Protein AF-A0A1I7TW78-F1 (afdb_monomer)

InterPro domains:
  IPR052501 Alpha-1-2 Fucosyltransferase [PTHR22898] (5-120)

pLDDT: mean 84.31, std 14.11, range [40.03, 97.31]

Radius of gyration: 15.46 Å; Cα contacts (8 Å, |Δi|>4): 155; chains: 1; bounding box: 48×28×36 Å

Foldseek 3Di:
DDPDQDEAEDEDDDPVVLVVVQPDDPDVVDDHHYHYDPDDLVVLLVCQLVPPLEAEAEDQPDPSSQSSCVNGNNVAYEYAHCVQDPDVCVVVVVDDSPVRHDPPYWYWHADPVRDIDTDDD

Secondary structure (DSSP, 8-state):
------EEEE--S-HHHHHHHHTT--BTTBPPEEEE--S-HHHHHHHHHHH-S-EEE-STT-HHHHHHHHH-TT--EEEE-GGGS--HHHHTT---HHHHS-TTSEEEEE-TTS-EEE---

Mean predicted aligned error: 6.68 Å

Structure (mmCIF, N/CA/C/O backbone):
data_AF-A0A1I7TW78-F1
#
_entry.id   AF-A0A1I7TW78-F1
#
loop_
_atom_site.group_PDB
_atom_site.id
_atom_site.type_symbol
_atom_site.label_atom_id
_atom_site.label_alt_id
_atom_site.label_comp_id
_atom_site.label_asym_id
_atom_site.label_entity_id
_atom_site.label_seq_id
_atom_site.pdbx_PDB_ins_code
_atom_site.Cartn_x
_atom_site.Cartn_y
_atom_site.Cartn_z
_atom_site.occupancy
_atom_site.B_iso_or_equiv
_atom_site.auth_seq_id
_atom_site.auth_comp_id
_atom_site.auth_asym_id
_atom_site.auth_atom_id
_atom_site.pdbx_PDB_model_num
ATOM 1 N N . MET A 1 1 ? -29.384 -2.019 -1.751 1.00 40.03 1 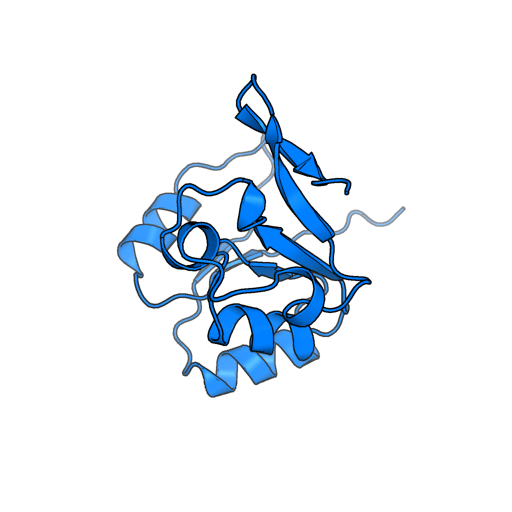MET A N 1
ATOM 2 C CA . MET A 1 1 ? -27.923 -1.790 -1.762 1.00 40.03 1 MET A CA 1
ATOM 3 C C . MET A 1 1 ? -27.566 -1.188 -0.414 1.00 40.03 1 MET A C 1
ATOM 5 O O . MET A 1 1 ? -28.116 -0.149 -0.080 1.00 40.03 1 MET A O 1
ATOM 9 N N . GLN A 1 2 ? -26.797 -1.886 0.420 1.00 44.16 2 GLN A N 1
ATOM 10 C CA . GLN A 1 2 ? -26.497 -1.421 1.778 1.00 44.16 2 GLN A CA 1
ATOM 11 C C . GLN A 1 2 ? -25.433 -0.317 1.710 1.00 44.16 2 GLN A C 1
ATOM 13 O O . GLN A 1 2 ? -24.435 -0.469 1.006 1.00 44.16 2 GLN A O 1
ATOM 18 N N . ASN A 1 3 ? -25.671 0.800 2.397 1.00 55.25 3 ASN A N 1
ATOM 19 C CA . ASN A 1 3 ? -24.763 1.944 2.444 1.00 55.25 3 ASN A CA 1
ATOM 20 C C . ASN A 1 3 ? -23.499 1.521 3.216 1.00 55.25 3 ASN A C 1
ATOM 22 O O . ASN A 1 3 ? -23.544 1.366 4.435 1.00 55.25 3 ASN A O 1
ATOM 26 N N . ARG A 1 4 ? -22.407 1.212 2.508 1.00 67.94 4 ARG A N 1
ATOM 27 C CA . ARG A 1 4 ? -21.185 0.664 3.111 1.00 67.94 4 ARG A CA 1
ATOM 28 C C . ARG A 1 4 ? -20.304 1.823 3.576 1.00 67.94 4 ARG A C 1
ATOM 30 O O . ARG A 1 4 ? -19.791 2.574 2.753 1.00 67.94 4 ARG A O 1
ATOM 37 N N . GLN A 1 5 ? -20.165 1.979 4.887 1.00 78.44 5 GLN A N 1
ATOM 38 C CA . GLN A 1 5 ? -19.255 2.949 5.490 1.00 78.44 5 GLN A CA 1
ATOM 39 C C . GLN A 1 5 ? -17.807 2.518 5.209 1.00 78.44 5 GLN A C 1
ATOM 41 O O . GLN A 1 5 ? -17.462 1.352 5.401 1.00 78.44 5 GLN A O 1
ATOM 46 N N . ILE A 1 6 ? -16.982 3.435 4.698 1.00 82.69 6 ILE A N 1
ATOM 47 C CA . ILE A 1 6 ? -15.570 3.182 4.384 1.00 82.69 6 ILE A CA 1
ATOM 48 C C . ILE A 1 6 ? -14.730 3.668 5.562 1.00 82.69 6 ILE A C 1
ATOM 50 O O . ILE A 1 6 ? -14.833 4.829 5.956 1.00 82.69 6 ILE A O 1
ATOM 54 N N . HIS A 1 7 ? -13.907 2.776 6.112 1.00 88.75 7 HIS A N 1
ATOM 55 C CA . HIS A 1 7 ? -12.906 3.106 7.122 1.00 88.75 7 HIS A CA 1
ATOM 56 C C . HIS A 1 7 ? -11.525 3.024 6.482 1.00 88.75 7 HIS A C 1
ATOM 58 O O . HIS A 1 7 ? -11.169 2.005 5.892 1.00 88.75 7 HIS A O 1
ATOM 64 N N . ASN A 1 8 ? -10.758 4.098 6.607 1.00 91.31 8 ASN A N 1
ATOM 65 C CA . ASN A 1 8 ? -9.396 4.190 6.115 1.00 91.31 8 ASN A CA 1
ATOM 66 C C . ASN A 1 8 ? -8.440 4.046 7.296 1.00 91.31 8 ASN A C 1
ATOM 68 O O . ASN A 1 8 ? -8.541 4.796 8.267 1.00 91.31 8 ASN A O 1
ATOM 72 N N . VAL A 1 9 ? -7.495 3.119 7.197 1.00 94.50 9 VAL A N 1
ATOM 73 C CA . VAL A 1 9 ? -6.406 2.989 8.165 1.00 94.50 9 VAL A CA 1
ATOM 74 C C . VAL A 1 9 ? -5.108 3.383 7.478 1.00 94.50 9 VAL A C 1
ATOM 76 O O . VAL A 1 9 ? -4.808 2.888 6.393 1.00 94.50 9 VAL A O 1
ATOM 79 N N . LEU A 1 10 ? -4.379 4.316 8.082 1.00 94.75 10 LEU A N 1
ATOM 80 C CA . LEU A 1 10 ? -3.086 4.786 7.618 1.00 94.75 10 LEU A CA 1
ATOM 81 C C . LEU A 1 10 ? -1.995 4.043 8.385 1.00 94.75 10 LEU A C 1
ATOM 83 O O . LEU A 1 10 ? -2.032 3.972 9.616 1.00 94.75 10 LEU A O 1
ATOM 87 N N . PHE A 1 11 ? -1.032 3.520 7.635 1.00 95.69 11 PHE A N 1
ATOM 88 C CA . PHE A 1 11 ? 0.133 2.810 8.144 1.00 95.69 11 PHE A CA 1
ATOM 89 C C . PHE A 1 11 ? 1.389 3.528 7.662 1.00 95.69 11 PHE A C 1
ATOM 91 O O . PHE A 1 11 ? 1.508 3.839 6.474 1.00 95.69 11 PHE A O 1
ATOM 98 N N . GLY A 1 12 ? 2.316 3.791 8.575 1.00 93.19 12 GLY A N 1
ATOM 99 C CA . GLY A 1 12 ? 3.527 4.545 8.289 1.00 93.19 12 GLY A CA 1
ATOM 100 C C . GLY A 1 12 ? 4.271 4.913 9.565 1.00 93.19 12 GLY A C 1
ATOM 101 O O . GLY A 1 12 ? 3.771 4.723 10.670 1.00 93.19 12 GLY A O 1
ATOM 102 N N . ASP A 1 13 ? 5.472 5.438 9.392 1.00 92.50 13 ASP A N 1
ATOM 103 C CA . ASP A 1 13 ? 6.389 5.848 10.454 1.00 92.50 13 ASP A CA 1
ATOM 104 C C . ASP A 1 13 ? 6.338 7.358 10.748 1.00 92.50 13 ASP A C 1
ATOM 106 O O . ASP A 1 13 ? 6.654 7.779 11.861 1.00 92.50 13 ASP A O 1
ATOM 110 N N . ASP A 1 14 ? 5.886 8.176 9.792 1.00 92.75 14 ASP A N 1
ATOM 111 C CA . ASP A 1 14 ? 5.694 9.619 9.969 1.00 92.75 14 ASP A CA 1
ATOM 112 C C . ASP A 1 14 ? 4.251 9.959 10.389 1.00 92.75 14 ASP A C 1
ATOM 114 O O . ASP A 1 14 ? 3.336 10.139 9.575 1.00 92.75 14 ASP A O 1
ATOM 118 N N . TYR A 1 15 ? 4.042 10.056 11.703 1.00 91.75 15 TYR A N 1
ATOM 119 C CA . TYR A 1 15 ? 2.740 10.381 12.282 1.00 91.75 15 TYR A CA 1
ATOM 120 C C . TYR A 1 15 ? 2.240 11.781 11.936 1.00 91.75 15 TYR A C 1
ATOM 122 O O . TYR A 1 15 ? 1.028 11.968 11.814 1.00 91.75 15 TYR A O 1
ATOM 130 N N . ASP A 1 16 ? 3.129 12.760 11.783 1.00 91.56 16 ASP A N 1
ATOM 131 C CA . ASP A 1 16 ? 2.725 14.139 11.514 1.00 91.56 16 ASP A CA 1
ATOM 132 C C . ASP A 1 16 ? 2.299 14.299 10.055 1.00 91.56 16 ASP A C 1
ATOM 134 O O . ASP A 1 16 ? 1.270 14.926 9.776 1.00 91.56 16 ASP A O 1
ATOM 138 N N . PHE A 1 17 ? 2.993 13.626 9.135 1.00 89.62 17 PHE A N 1
ATOM 139 C CA . PHE A 1 17 ? 2.553 13.484 7.751 1.00 89.62 17 PHE A CA 1
ATOM 140 C C . PHE A 1 17 ? 1.174 12.815 7.659 1.00 89.62 17 PHE A C 1
ATOM 142 O O . PHE A 1 17 ? 0.259 13.360 7.033 1.00 89.62 17 PHE A O 1
ATOM 149 N N . MET A 1 18 ? 0.989 11.666 8.323 1.00 90.94 18 MET A N 1
ATOM 150 C CA . MET A 1 18 ? -0.291 10.945 8.311 1.00 90.94 18 MET A CA 1
ATOM 151 C C . MET A 1 18 ? -1.426 11.784 8.907 1.00 90.94 18 MET A C 1
ATOM 153 O O . MET A 1 18 ? -2.507 11.857 8.324 1.00 90.94 18 MET A O 1
ATOM 157 N N . ARG A 1 19 ? -1.181 12.484 10.021 1.00 89.19 19 ARG A N 1
ATOM 158 C CA . ARG A 1 19 ? -2.140 13.422 10.624 1.00 89.19 19 ARG A CA 1
ATOM 159 C C . ARG A 1 19 ? -2.550 14.498 9.631 1.00 89.19 19 ARG A C 1
ATOM 161 O O . ARG A 1 19 ? -3.744 14.651 9.372 1.00 89.19 19 ARG A O 1
ATOM 168 N N . ASN A 1 20 ? -1.589 15.191 9.026 1.00 86.88 20 ASN A N 1
ATOM 169 C CA . ASN A 1 20 ? -1.864 16.252 8.056 1.00 86.88 20 ASN A CA 1
ATOM 170 C C . ASN A 1 20 ? -2.705 15.756 6.861 1.00 86.88 20 ASN A C 1
ATOM 172 O O . ASN A 1 20 ? -3.570 16.474 6.358 1.00 86.88 20 ASN A O 1
ATOM 176 N N . MET A 1 21 ? -2.520 14.495 6.454 1.00 81.31 21 MET A N 1
ATOM 177 C CA . MET A 1 21 ? -3.311 13.866 5.394 1.00 81.31 21 MET A CA 1
ATOM 178 C C . MET A 1 21 ? -4.784 13.636 5.786 1.00 81.31 21 MET A C 1
ATOM 180 O O . MET A 1 21 ? -5.662 13.686 4.923 1.00 81.31 21 MET A O 1
ATOM 184 N N . THR A 1 22 ? -5.066 13.408 7.074 1.00 78.00 22 THR A N 1
ATOM 185 C CA . THR A 1 22 ? -6.425 13.169 7.600 1.00 78.00 22 THR A CA 1
ATOM 186 C C . THR A 1 22 ? -7.217 14.444 7.899 1.00 78.00 22 THR A C 1
ATOM 188 O O . THR A 1 22 ? -8.442 14.427 7.817 1.00 78.00 22 THR A O 1
ATOM 191 N N . PHE A 1 23 ? -6.550 15.567 8.193 1.00 62.06 23 PHE A N 1
ATOM 192 C CA 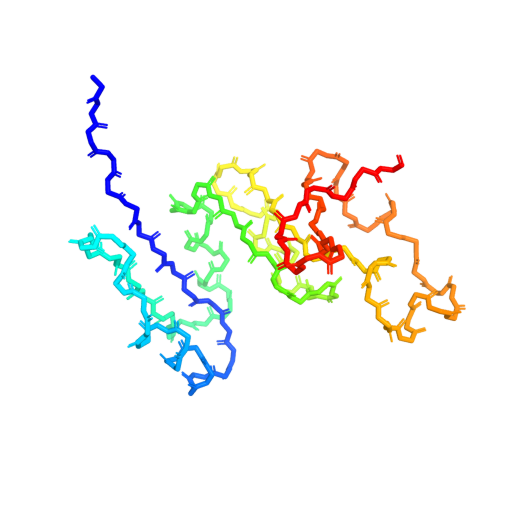. PHE A 1 23 ? -7.209 16.791 8.677 1.00 62.06 23 PHE A CA 1
ATOM 193 C C . PHE A 1 23 ? -7.985 17.593 7.614 1.00 62.06 23 PHE A C 1
ATOM 195 O O . PHE A 1 23 ? -8.660 18.555 7.965 1.00 62.06 23 PHE A O 1
ATOM 202 N N . ASN A 1 24 ? -7.953 17.200 6.336 1.00 53.59 24 ASN A N 1
ATOM 203 C CA . ASN A 1 24 ? -8.421 18.052 5.232 1.00 53.59 24 ASN A CA 1
ATOM 204 C C . ASN A 1 24 ? -9.455 17.422 4.280 1.00 53.59 24 ASN A C 1
ATOM 206 O O . ASN A 1 24 ? -9.658 17.942 3.185 1.00 53.59 24 ASN A O 1
ATOM 210 N N . LYS A 1 25 ? -10.117 16.313 4.637 1.00 57.19 25 LYS A N 1
ATOM 211 C CA . LYS A 1 25 ? -11.026 15.620 3.700 1.00 57.19 25 LYS A CA 1
ATOM 212 C C . LYS A 1 25 ? -12.438 15.421 4.245 1.00 57.19 25 LYS A C 1
ATOM 214 O O . LYS A 1 25 ? -12.843 14.316 4.587 1.00 57.19 25 LYS A O 1
ATOM 219 N N . THR A 1 26 ? -13.230 16.493 4.244 1.00 54.09 26 THR A N 1
ATOM 220 C CA . THR A 1 26 ? -14.688 16.364 4.086 1.00 54.09 26 THR A CA 1
ATOM 221 C C . THR A 1 26 ? -14.966 16.237 2.592 1.00 54.09 26 THR A C 1
ATOM 223 O O . THR A 1 26 ? -14.948 17.222 1.861 1.00 54.09 26 THR A O 1
ATOM 226 N N . ASP A 1 27 ? -15.176 15.017 2.112 1.00 56.53 27 ASP A N 1
ATOM 227 C CA . ASP A 1 27 ? -15.526 14.787 0.711 1.00 56.53 27 ASP A CA 1
ATOM 228 C C . ASP A 1 27 ? -17.054 14.822 0.579 1.00 56.53 27 ASP A C 1
ATOM 230 O O . ASP A 1 27 ? -17.758 13.957 1.109 1.00 56.53 27 ASP A O 1
ATOM 234 N N . ASN A 1 28 ? -17.585 15.871 -0.057 1.00 54.81 28 ASN A N 1
ATOM 235 C CA . ASN A 1 28 ? -19.020 16.047 -0.315 1.00 54.81 28 ASN A CA 1
ATOM 236 C C . ASN A 1 28 ? -19.935 15.916 0.928 1.00 54.81 28 ASN A C 1
ATOM 238 O O . ASN A 1 28 ? -21.057 15.416 0.835 1.00 54.81 28 ASN A O 1
ATOM 242 N N . GLY A 1 29 ? -19.463 16.343 2.107 1.00 56.38 29 GLY A N 1
ATOM 243 C CA . GLY A 1 29 ? -20.245 16.323 3.353 1.00 56.38 29 GLY A CA 1
ATOM 244 C C . GLY A 1 29 ? -20.414 14.944 4.003 1.00 56.38 29 GLY A C 1
ATOM 245 O O . GLY A 1 29 ? -21.215 14.810 4.926 1.00 56.38 29 GLY A O 1
ATOM 246 N N . LYS A 1 30 ? -19.677 13.917 3.553 1.00 60.59 30 LYS A N 1
ATOM 247 C CA . LYS A 1 30 ? -19.606 12.616 4.235 1.00 60.59 30 LYS A CA 1
ATOM 248 C C . LYS A 1 30 ? -18.378 12.557 5.136 1.00 60.59 30 LYS A C 1
ATOM 250 O O . LYS A 1 30 ? -17.263 12.812 4.683 1.00 60.59 30 LYS A O 1
ATOM 255 N N . GLU A 1 31 ? -18.584 12.177 6.393 1.00 63.03 31 GLU A N 1
ATOM 256 C CA . GLU A 1 31 ? -17.486 11.874 7.309 1.00 63.03 31 GLU A CA 1
ATOM 257 C C . GLU A 1 31 ? -16.721 10.648 6.800 1.00 63.03 31 GLU A C 1
ATOM 259 O O . GLU A 1 31 ? -17.272 9.550 6.679 1.00 63.03 31 GLU A O 1
ATOM 264 N N . GLN A 1 32 ? -15.447 10.844 6.467 1.00 70.62 32 GLN A N 1
ATOM 265 C CA . GLN A 1 32 ? -14.521 9.747 6.241 1.00 70.62 32 GLN A CA 1
ATOM 266 C C . GLN A 1 32 ? -13.867 9.389 7.571 1.00 70.62 32 GLN A C 1
ATOM 268 O O . GLN A 1 32 ? -13.302 10.240 8.257 1.00 70.62 32 GLN A O 1
ATOM 273 N N . PHE A 1 33 ? -13.940 8.113 7.937 1.00 76.56 33 PHE A N 1
ATOM 274 C CA . PHE A 1 33 ? -13.321 7.621 9.159 1.00 76.56 33 PHE A CA 1
ATOM 275 C C . PHE A 1 33 ? -11.873 7.277 8.847 1.00 76.56 33 PHE A C 1
ATOM 277 O O . PHE A 1 33 ? -11.607 6.338 8.095 1.00 76.56 33 PHE A O 1
ATOM 284 N N . HIS A 1 34 ? -10.952 8.053 9.408 1.00 86.94 34 HIS A N 1
ATOM 285 C CA . HIS A 1 34 ? -9.520 7.825 9.287 1.00 86.94 34 HIS A CA 1
ATOM 286 C C . HIS A 1 34 ? -8.949 7.408 10.640 1.00 86.94 34 HIS A C 1
ATOM 288 O O . HIS A 1 34 ? -9.192 8.064 11.652 1.00 86.94 34 HIS A O 1
ATOM 294 N N . PHE A 1 35 ? -8.173 6.330 10.652 1.00 91.62 35 PHE A N 1
ATOM 295 C CA . PHE A 1 35 ? -7.410 5.886 11.810 1.00 91.62 35 PHE A CA 1
ATOM 296 C C . PHE A 1 35 ? -5.934 5.822 11.437 1.00 91.62 35 PHE A C 1
ATOM 298 O O . PHE A 1 35 ? -5.594 5.343 10.361 1.00 91.62 35 PHE A O 1
ATOM 305 N N . ILE A 1 36 ? -5.059 6.301 12.312 1.00 93.94 36 ILE A N 1
ATOM 306 C CA . ILE A 1 36 ? -3.611 6.183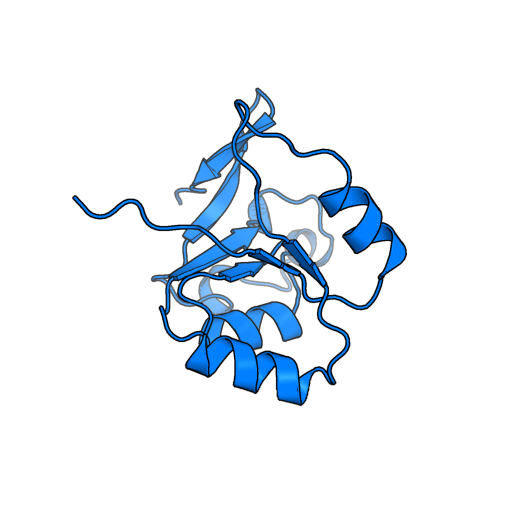 12.136 1.00 93.94 36 ILE A CA 1
ATOM 307 C C . ILE A 1 36 ? -3.156 5.056 13.047 1.00 93.94 36 ILE A C 1
ATOM 309 O O . ILE A 1 36 ? -3.326 5.162 14.265 1.00 93.94 36 ILE A O 1
ATOM 313 N N . SER A 1 37 ? -2.608 3.987 12.469 1.00 95.31 37 SER A N 1
ATOM 314 C CA . SER A 1 37 ? -2.083 2.886 13.272 1.00 95.31 37 SER A CA 1
ATOM 315 C C . SER A 1 37 ? -0.947 3.370 14.168 1.00 95.31 37 SER A C 1
ATOM 317 O O . SER A 1 37 ? -0.144 4.203 13.763 1.00 95.31 37 SER A O 1
ATOM 319 N N . GLN A 1 38 ? -0.909 2.860 15.396 1.00 94.62 38 GLN A N 1
ATOM 320 C CA . GLN A 1 38 ? 0.183 3.043 16.361 1.00 94.62 38 GLN A CA 1
ATOM 321 C C . GLN A 1 38 ? 0.798 1.684 16.736 1.00 94.62 38 GLN A C 1
ATOM 323 O O . GLN A 1 38 ? 1.473 1.564 17.759 1.00 94.62 38 GLN A O 1
ATOM 328 N N . ASN A 1 39 ? 0.487 0.635 15.968 1.00 94.88 39 ASN A N 1
ATOM 329 C CA . ASN A 1 39 ? 0.925 -0.719 16.271 1.00 94.88 39 ASN A CA 1
ATOM 330 C C . ASN A 1 39 ? 2.367 -0.958 15.805 1.00 94.88 39 ASN A C 1
ATOM 332 O O . ASN A 1 39 ? 2.981 -0.139 15.121 1.00 94.88 39 ASN A O 1
ATOM 336 N N . SER A 1 40 ? 2.909 -2.125 16.159 1.00 96.25 40 SER A N 1
ATOM 337 C CA . SER A 1 40 ? 4.141 -2.596 15.536 1.00 96.25 40 SER A CA 1
ATOM 338 C C . SER A 1 40 ? 3.903 -2.937 14.053 1.00 96.25 40 SER A C 1
ATOM 340 O O . SER A 1 40 ? 2.798 -3.353 13.693 1.00 96.25 40 SER A O 1
ATOM 342 N N . PRO A 1 41 ? 4.935 -2.876 13.189 1.00 95.00 41 PRO A N 1
ATOM 343 C CA . PRO A 1 41 ? 4.798 -3.284 11.791 1.00 95.00 41 PRO A CA 1
ATOM 344 C C . PRO A 1 41 ? 4.261 -4.714 11.620 1.00 95.00 41 PRO A C 1
ATOM 346 O O . PRO A 1 41 ? 3.494 -4.981 10.702 1.00 95.00 41 PRO A O 1
ATOM 349 N N . SER A 1 42 ? 4.628 -5.645 12.507 1.00 95.94 42 SER A N 1
ATOM 350 C CA . SER A 1 42 ? 4.112 -7.020 12.483 1.00 95.94 42 SER A CA 1
ATOM 351 C C . SER A 1 42 ? 2.617 -7.101 12.786 1.00 95.94 42 SER A C 1
ATOM 353 O O . SER A 1 42 ? 1.901 -7.858 12.129 1.00 95.94 42 SER A O 1
ATOM 355 N N . ASP A 1 43 ? 2.138 -6.310 13.745 1.00 97.31 43 ASP A N 1
ATOM 356 C CA . ASP A 1 43 ? 0.719 -6.272 14.101 1.00 97.31 43 ASP A CA 1
ATOM 357 C C . ASP A 1 43 ? -0.107 -5.595 13.005 1.00 97.31 43 ASP A C 1
ATOM 359 O O . ASP A 1 43 ? -1.235 -6.004 12.749 1.00 97.31 43 ASP A O 1
ATOM 363 N N . ASP A 1 44 ? 0.460 -4.614 12.300 1.00 97.12 44 ASP A N 1
ATOM 364 C CA . ASP A 1 44 ? -0.179 -3.992 11.138 1.00 97.12 44 ASP A CA 1
ATOM 365 C C . ASP A 1 44 ? -0.370 -4.972 9.979 1.00 97.12 44 ASP A C 1
ATOM 367 O O . ASP A 1 44 ? -1.424 -4.979 9.340 1.00 97.12 44 ASP A O 1
ATOM 371 N N . LEU A 1 45 ? 0.612 -5.844 9.725 1.00 96.88 45 LEU A N 1
ATOM 372 C CA . LEU A 1 45 ? 0.467 -6.913 8.734 1.00 96.88 45 LEU A CA 1
ATOM 373 C C . LEU A 1 45 ? -0.641 -7.898 9.134 1.00 96.88 45 LEU A C 1
ATOM 375 O O . LEU A 1 45 ? -1.447 -8.297 8.290 1.00 96.88 45 LEU A O 1
ATOM 379 N N . LEU A 1 46 ? -0.713 -8.264 10.420 1.00 97.19 46 LEU A N 1
ATOM 380 C CA . LEU A 1 46 ? -1.779 -9.121 10.941 1.00 97.19 46 LEU A CA 1
ATOM 381 C C . LEU A 1 46 ? -3.150 -8.438 10.839 1.00 97.19 46 LEU A C 1
ATOM 383 O O . LEU A 1 46 ? -4.117 -9.050 10.392 1.00 97.19 46 LEU A O 1
ATOM 387 N N . TYR A 1 47 ? -3.226 -7.154 11.178 1.00 96.88 47 TYR A N 1
ATOM 388 C CA . TYR A 1 47 ? -4.445 -6.369 11.047 1.00 96.88 47 TYR A CA 1
ATOM 389 C C . TYR A 1 47 ? -4.917 -6.315 9.589 1.00 96.88 47 TYR A C 1
ATOM 391 O O . TYR A 1 47 ? -6.091 -6.559 9.301 1.00 96.88 47 TYR A O 1
ATOM 399 N N . ALA A 1 48 ? -4.007 -6.041 8.649 1.00 96.56 48 ALA A N 1
ATOM 400 C CA . ALA A 1 48 ? -4.333 -5.967 7.228 1.00 96.56 48 ALA A CA 1
ATOM 401 C C . ALA A 1 48 ? -4.911 -7.288 6.701 1.00 96.56 48 ALA A C 1
ATOM 403 O O . ALA A 1 48 ? -5.876 -7.282 5.927 1.00 96.56 48 ALA A O 1
ATOM 404 N N . LYS A 1 49 ? -4.374 -8.414 7.176 1.00 96.56 49 LYS A N 1
ATOM 405 C CA . LYS A 1 49 ? -4.857 -9.754 6.841 1.00 96.56 49 LYS A CA 1
ATOM 406 C C . LYS A 1 49 ? -6.311 -10.000 7.216 1.00 96.56 49 LYS A C 1
ATOM 408 O O . LYS A 1 49 ? -7.034 -10.628 6.444 1.00 96.56 49 LYS A O 1
ATOM 413 N N . ASP A 1 50 ? -6.760 -9.481 8.351 1.00 96.06 50 ASP A N 1
ATOM 414 C CA . ASP A 1 50 ? -8.102 -9.772 8.862 1.00 96.06 50 ASP A CA 1
ATOM 415 C C . ASP A 1 50 ? -9.129 -8.671 8.529 1.00 96.06 50 ASP A C 1
ATOM 417 O O . ASP A 1 50 ? -10.343 -8.932 8.470 1.00 96.06 50 ASP A O 1
ATOM 421 N N . HIS A 1 51 ? -8.663 -7.448 8.242 1.00 95.56 51 HIS A N 1
ATOM 422 C CA . HIS A 1 51 ? -9.522 -6.262 8.158 1.00 95.56 51 HIS A CA 1
ATOM 423 C C . HIS A 1 51 ? -9.444 -5.478 6.839 1.00 95.56 51 HIS A C 1
ATOM 425 O O . HIS A 1 51 ? -10.447 -4.874 6.451 1.00 95.56 51 HIS A O 1
ATOM 431 N N . CYS A 1 52 ? -8.329 -5.496 6.103 1.00 95.38 52 CYS A N 1
ATOM 432 C CA . CYS A 1 52 ? -8.175 -4.643 4.919 1.00 95.38 52 CYS A CA 1
ATOM 433 C C . CYS A 1 52 ? -8.752 -5.290 3.652 1.00 95.38 52 CYS A C 1
ATOM 435 O O . CYS A 1 52 ? -8.164 -6.187 3.052 1.00 95.38 52 CYS A O 1
ATOM 437 N N . ASN A 1 53 ? -9.905 -4.792 3.194 1.00 95.94 53 ASN A N 1
ATOM 438 C CA . ASN A 1 53 ? -10.498 -5.207 1.916 1.00 95.94 53 ASN A CA 1
ATOM 439 C C . ASN A 1 53 ? -9.749 -4.676 0.689 1.00 95.94 53 ASN A C 1
ATOM 441 O O . ASN A 1 53 ? -9.945 -5.179 -0.414 1.00 95.94 53 ASN A O 1
ATOM 445 N N . SER A 1 54 ? -8.968 -3.614 0.845 1.00 95.69 54 SER A N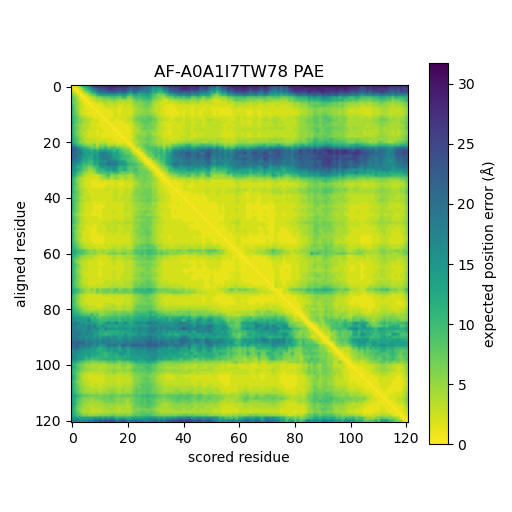 1
ATOM 446 C CA . SER A 1 54 ? -8.119 -3.061 -0.205 1.00 95.69 54 SER A CA 1
ATOM 447 C C . SER A 1 54 ? -6.932 -2.356 0.439 1.00 95.69 54 SER A C 1
ATOM 449 O O . SER A 1 54 ? -7.057 -1.856 1.558 1.00 95.69 54 SER A O 1
ATOM 451 N N . VAL A 1 55 ? -5.801 -2.315 -0.262 1.00 96.81 55 VAL A N 1
ATOM 452 C CA . VAL A 1 55 ? -4.570 -1.649 0.186 1.00 96.81 55 VAL A CA 1
ATOM 453 C C . VAL A 1 55 ? -4.102 -0.682 -0.894 1.00 96.81 55 VAL A C 1
ATOM 455 O O . VAL A 1 55 ? -4.112 -1.019 -2.075 1.00 96.81 55 VAL A O 1
ATOM 458 N N . LEU A 1 56 ? -3.690 0.518 -0.482 1.00 95.69 56 LEU A N 1
ATOM 459 C CA . LEU A 1 56 ? -3.010 1.491 -1.332 1.00 95.69 56 LEU A CA 1
ATOM 460 C C . LEU A 1 56 ? -1.569 1.658 -0.842 1.00 95.69 56 LEU A C 1
ATOM 462 O O . LEU A 1 56 ? -1.342 2.098 0.282 1.00 95.69 56 LEU A O 1
ATOM 466 N N . ILE A 1 57 ? -0.606 1.349 -1.703 1.00 95.38 57 ILE A N 1
ATOM 467 C CA . ILE A 1 57 ? 0.822 1.523 -1.451 1.00 95.38 57 ILE A CA 1
ATOM 468 C C . ILE A 1 57 ? 1.263 2.834 -2.108 1.00 95.38 57 ILE A C 1
ATOM 470 O O . ILE A 1 57 ? 1.453 2.903 -3.322 1.00 95.38 57 ILE A O 1
ATOM 474 N N . SER A 1 58 ? 1.424 3.886 -1.305 1.00 90.81 58 SER A N 1
ATOM 475 C CA . SER A 1 58 ? 1.819 5.216 -1.792 1.00 90.81 58 SER A CA 1
ATOM 476 C C . SER A 1 58 ? 3.294 5.295 -2.204 1.00 90.81 58 SER A C 1
ATOM 478 O O . SER A 1 58 ? 3.633 6.029 -3.133 1.00 90.81 58 SER A O 1
ATOM 480 N N . ALA A 1 59 ? 4.167 4.518 -1.560 1.00 88.75 59 ALA A N 1
ATOM 481 C CA . ALA A 1 59 ? 5.595 4.455 -1.860 1.00 88.75 59 ALA A CA 1
ATOM 482 C C . ALA A 1 59 ? 5.919 3.263 -2.778 1.00 88.75 59 ALA A C 1
ATOM 484 O O . ALA A 1 59 ? 5.874 2.110 -2.349 1.00 88.75 59 ALA A O 1
ATOM 485 N N . SER A 1 60 ? 6.310 3.549 -4.024 1.00 81.62 60 SER A N 1
ATOM 486 C CA . SER A 1 60 ? 6.540 2.583 -5.119 1.00 81.62 60 SER A CA 1
ATOM 487 C C . SER A 1 60 ? 7.648 1.540 -4.885 1.00 81.62 60 SER A C 1
ATOM 489 O O . SER A 1 60 ? 7.833 0.649 -5.706 1.00 81.62 60 SER A O 1
ATOM 491 N N . HIS A 1 61 ? 8.388 1.638 -3.777 1.00 84.44 61 HIS A N 1
ATOM 492 C CA . HIS A 1 61 ? 9.463 0.717 -3.379 1.00 84.44 61 HIS A CA 1
ATOM 493 C C . HIS A 1 61 ? 9.303 0.172 -1.955 1.00 84.44 61 HIS A C 1
ATOM 495 O O . HIS A 1 61 ? 10.238 -0.400 -1.392 1.00 84.44 61 HIS A O 1
ATOM 501 N N . SER A 1 62 ? 8.148 0.387 -1.326 1.00 89.31 62 SER A N 1
ATOM 502 C CA . SER A 1 62 ? 7.950 -0.034 0.056 1.00 89.31 62 SER A CA 1
ATOM 503 C C . SER A 1 62 ? 7.836 -1.554 0.151 1.00 89.31 62 SER A C 1
ATOM 505 O O . SER A 1 62 ? 6.835 -2.134 -0.270 1.00 89.31 62 SER A O 1
ATOM 507 N N . THR A 1 63 ? 8.832 -2.199 0.762 1.00 92.00 63 THR A N 1
ATOM 508 C CA . THR A 1 63 ? 8.767 -3.628 1.105 1.00 92.00 63 THR A CA 1
ATOM 509 C C . THR A 1 63 ? 7.707 -3.892 2.171 1.00 92.00 63 THR A C 1
ATOM 511 O O . THR A 1 63 ? 7.002 -4.893 2.096 1.00 92.00 63 THR A O 1
ATOM 514 N N . PHE A 1 64 ? 7.534 -2.976 3.128 1.00 95.00 64 PHE A N 1
ATOM 515 C CA . PHE A 1 64 ? 6.447 -3.035 4.106 1.00 95.00 64 PHE A CA 1
ATOM 516 C C . PHE A 1 64 ? 5.075 -2.984 3.423 1.00 95.00 64 PHE A C 1
ATOM 518 O O . PHE A 1 64 ? 4.237 -3.851 3.657 1.00 95.00 64 PHE A O 1
ATOM 525 N N . GLY A 1 65 ? 4.875 -2.018 2.520 1.00 95.12 65 GLY A N 1
ATOM 526 C CA . GLY A 1 65 ? 3.645 -1.897 1.739 1.00 95.12 65 GLY A CA 1
ATOM 527 C C . GLY A 1 65 ? 3.389 -3.126 0.868 1.00 95.12 65 GLY A C 1
ATOM 528 O O . GLY A 1 65 ? 2.254 -3.587 0.787 1.00 95.12 65 GLY A O 1
ATOM 529 N N . TRP A 1 66 ? 4.442 -3.702 0.280 1.00 94.88 66 TRP A N 1
ATOM 530 C CA . TRP A 1 66 ? 4.356 -4.952 -0.475 1.00 94.88 66 TRP A CA 1
ATOM 531 C C . TRP A 1 66 ? 3.838 -6.102 0.398 1.00 94.88 66 TRP A C 1
ATOM 533 O O . TRP A 1 66 ? 2.835 -6.724 0.056 1.00 94.88 66 TRP A O 1
ATOM 543 N N . TRP A 1 67 ? 4.448 -6.346 1.564 1.00 96.12 67 TRP A N 1
ATOM 544 C CA . TRP A 1 67 ? 3.990 -7.402 2.478 1.00 96.12 67 TRP A CA 1
ATOM 545 C C . TRP A 1 67 ? 2.570 -7.153 2.984 1.00 96.12 67 TRP A C 1
ATOM 547 O O . TRP A 1 67 ? 1.780 -8.089 3.090 1.00 96.12 67 TRP A O 1
ATOM 557 N N . MET A 1 68 ? 2.216 -5.897 3.242 1.00 96.62 68 MET A N 1
ATOM 558 C CA . MET A 1 68 ? 0.866 -5.522 3.646 1.00 96.62 68 MET A CA 1
ATOM 559 C C . MET A 1 68 ? -0.166 -5.827 2.560 1.00 96.62 68 MET A C 1
ATOM 561 O O . MET A 1 68 ? -1.211 -6.402 2.859 1.00 96.62 68 MET A O 1
ATOM 565 N N . GLY A 1 69 ? 0.132 -5.486 1.304 1.00 95.88 69 GLY A N 1
ATOM 566 C CA . GLY A 1 69 ? -0.707 -5.840 0.161 1.00 95.88 69 GLY A CA 1
ATOM 567 C C . GLY A 1 69 ? -0.880 -7.353 0.037 1.00 95.88 69 GLY A C 1
ATOM 568 O O . GLY A 1 69 ? -2.009 -7.830 -0.061 1.00 95.88 69 GLY A O 1
ATOM 569 N N . TYR A 1 70 ? 0.224 -8.097 0.143 1.00 95.44 70 TYR A N 1
ATOM 570 C CA . TYR A 1 70 ? 0.253 -9.557 0.033 1.00 95.44 70 TYR A CA 1
ATOM 571 C C . TYR A 1 70 ? -0.583 -10.264 1.101 1.00 95.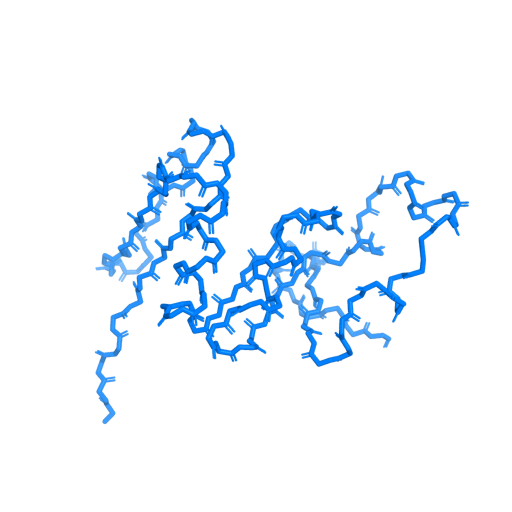44 70 TYR A C 1
ATOM 573 O O . TYR A 1 70 ? -1.286 -11.224 0.799 1.00 95.44 70 TYR A O 1
ATOM 581 N N . PHE A 1 71 ? -0.533 -9.794 2.348 1.00 95.94 71 PHE A N 1
ATOM 582 C CA . PHE A 1 71 ? -1.317 -10.400 3.421 1.00 95.94 71 PHE A CA 1
ATOM 583 C C . PHE A 1 71 ? -2.765 -9.926 3.465 1.00 95.94 71 PHE A C 1
ATOM 585 O O . PHE A 1 71 ? -3.567 -10.590 4.111 1.00 95.94 71 PHE A O 1
ATOM 592 N N . SER A 1 72 ? -3.108 -8.814 2.809 1.00 96.81 72 SER A N 1
ATOM 593 C CA . SER A 1 72 ? -4.415 -8.173 2.958 1.00 96.81 72 SER A CA 1
ATOM 594 C C . SER A 1 72 ? -5.600 -9.085 2.627 1.00 96.81 72 SER A C 1
ATOM 596 O O . SER A 1 72 ? -5.594 -9.823 1.643 1.00 96.81 72 SER A O 1
ATOM 598 N N . LYS A 1 73 ? -6.673 -8.980 3.421 1.00 94.44 73 LYS A N 1
ATOM 599 C CA . LYS A 1 73 ? -7.885 -9.809 3.288 1.00 94.44 73 LYS A CA 1
ATOM 600 C C . LYS A 1 73 ? -8.460 -9.848 1.875 1.00 94.44 73 LYS A C 1
ATOM 602 O O . LYS A 1 73 ? -8.989 -10.868 1.442 1.00 94.44 73 LYS A O 1
ATOM 607 N N . GLY A 1 74 ? -8.511 -8.685 1.230 1.00 89.62 74 GLY A N 1
ATOM 608 C CA . GLY A 1 74 ? -9.230 -8.518 -0.027 1.00 89.62 74 GLY A CA 1
ATOM 609 C C . GLY A 1 74 ? -8.411 -8.788 -1.281 1.00 89.62 74 GLY A C 1
ATOM 610 O O . GLY A 1 74 ? -9.010 -8.746 -2.352 1.00 89.62 74 GLY A O 1
ATOM 611 N N . ASP A 1 75 ? -7.091 -8.992 -1.159 1.00 91.25 75 ASP A N 1
ATOM 612 C CA . ASP A 1 75 ? -6.144 -9.146 -2.281 1.00 91.25 75 ASP A CA 1
ATOM 613 C C . ASP A 1 75 ? -6.348 -8.100 -3.401 1.00 91.25 75 ASP A C 1
ATOM 615 O O . ASP A 1 75 ? -6.166 -8.336 -4.594 1.00 91.25 75 ASP A O 1
ATOM 619 N N . LYS A 1 76 ? -6.798 -6.906 -3.002 1.00 96.12 76 LYS A N 1
ATOM 620 C CA . LYS A 1 76 ? -7.093 -5.788 -3.893 1.00 96.12 76 LYS A CA 1
ATOM 621 C C . LYS A 1 76 ? -6.113 -4.672 -3.591 1.00 96.12 76 LYS A C 1
ATOM 623 O O . LYS A 1 76 ? -6.347 -3.842 -2.710 1.00 96.12 76 LYS A O 1
ATOM 628 N N . VAL A 1 77 ? -4.999 -4.694 -4.309 1.00 96.25 77 VAL A N 1
ATOM 629 C CA . VAL A 1 77 ? -3.856 -3.826 -4.041 1.00 96.25 77 VAL A CA 1
ATOM 630 C C . VAL A 1 77 ? -3.659 -2.845 -5.183 1.00 96.25 77 VAL A C 1
ATOM 632 O O . VAL A 1 77 ? -3.594 -3.219 -6.355 1.00 96.25 77 VAL A O 1
ATOM 635 N N . TYR A 1 78 ? -3.544 -1.582 -4.803 1.00 95.69 78 TYR A N 1
ATOM 636 C CA . TYR A 1 78 ? -3.185 -0.472 -5.662 1.00 95.69 78 TYR A CA 1
ATOM 637 C C . TYR A 1 78 ? -1.813 0.043 -5.254 1.00 95.69 78 TYR A C 1
ATOM 639 O O . TYR A 1 78 ? -1.537 0.161 -4.060 1.00 95.69 78 TYR A O 1
ATOM 647 N N . TYR A 1 79 ? -0.956 0.378 -6.209 1.00 94.19 79 TYR A N 1
ATOM 648 C CA . TYR A 1 79 ? 0.383 0.872 -5.893 1.00 94.19 79 TYR A CA 1
ATOM 649 C C . TYR A 1 79 ? 0.830 1.959 -6.858 1.00 94.19 79 TYR A C 1
ATOM 651 O O . TYR A 1 79 ? 0.467 1.946 -8.031 1.00 94.19 79 TYR A O 1
ATOM 659 N N . THR A 1 80 ? 1.632 2.902 -6.369 1.00 92.06 80 THR A N 1
ATOM 660 C CA . THR A 1 80 ? 2.275 3.905 -7.223 1.00 92.06 80 THR A CA 1
ATOM 661 C C . THR A 1 80 ? 3.211 3.211 -8.209 1.00 92.06 80 THR A C 1
ATOM 663 O O . THR A 1 80 ? 4.167 2.547 -7.808 1.00 92.06 80 THR A O 1
ATOM 666 N N . ASP A 1 81 ? 2.955 3.376 -9.503 1.00 89.44 81 ASP A N 1
ATOM 667 C CA . ASP A 1 81 ? 3.779 2.802 -10.554 1.00 89.44 81 ASP A CA 1
ATOM 668 C C . ASP A 1 81 ? 5.151 3.474 -10.583 1.00 89.44 81 ASP A C 1
ATOM 670 O O . ASP A 1 81 ? 5.279 4.642 -10.952 1.00 89.44 81 ASP A O 1
ATOM 674 N N . ILE A 1 82 ? 6.192 2.713 -10.248 1.00 83.50 82 ILE A N 1
ATOM 675 C CA . ILE A 1 82 ? 7.581 3.170 -10.298 1.00 83.50 82 ILE A CA 1
ATOM 676 C C . ILE A 1 82 ? 7.962 3.768 -11.663 1.00 83.50 82 ILE A C 1
ATOM 678 O O . ILE A 1 82 ? 8.740 4.718 -11.708 1.00 83.50 82 ILE A O 1
ATOM 682 N N . ARG A 1 83 ? 7.394 3.271 -12.771 1.00 80.88 83 ARG A N 1
ATOM 683 C CA . ARG A 1 83 ? 7.697 3.741 -14.135 1.00 80.88 83 ARG A CA 1
ATOM 684 C C . ARG A 1 83 ? 7.233 5.177 -14.359 1.00 80.88 83 ARG A C 1
ATOM 686 O O . ARG A 1 83 ? 7.766 5.871 -15.217 1.00 80.88 83 ARG A O 1
ATOM 693 N N . ALA A 1 84 ? 6.236 5.607 -13.588 1.00 79.25 84 ALA A N 1
ATOM 694 C CA . ALA A 1 84 ? 5.721 6.969 -13.574 1.00 79.25 84 ALA A CA 1
ATOM 695 C C . ALA A 1 84 ? 6.406 7.845 -12.507 1.00 79.25 84 ALA A C 1
ATOM 697 O O . ALA A 1 84 ? 6.017 8.995 -12.313 1.00 79.25 84 ALA A O 1
ATOM 698 N N . THR A 1 85 ? 7.422 7.323 -11.813 1.00 70.94 85 THR A N 1
ATOM 699 C CA . THR A 1 85 ? 8.215 8.065 -10.827 1.00 70.94 85 THR A CA 1
ATOM 700 C C . THR A 1 85 ? 9.616 8.355 -11.358 1.00 70.94 85 THR A C 1
ATOM 702 O O . THR A 1 85 ? 10.182 7.575 -12.118 1.00 70.94 85 THR A O 1
ATOM 705 N N . ASN A 1 86 ? 10.224 9.456 -10.913 1.00 66.44 86 ASN A N 1
ATOM 706 C CA . ASN A 1 86 ? 11.606 9.805 -11.259 1.00 66.44 86 ASN A CA 1
ATOM 707 C C . ASN A 1 86 ? 12.633 9.083 -10.358 1.00 66.44 86 ASN A C 1
ATOM 709 O O . ASN A 1 86 ? 13.600 9.685 -9.892 1.00 66.44 86 ASN A O 1
ATOM 713 N N . HIS A 1 87 ? 12.376 7.817 -10.011 1.00 63.47 87 HIS A N 1
ATOM 714 C CA . HIS A 1 87 ? 13.165 7.104 -9.009 1.00 63.47 87 HIS A CA 1
ATOM 715 C C . HIS A 1 87 ? 14.426 6.481 -9.623 1.00 63.47 87 HIS A C 1
ATOM 717 O O . HIS A 1 87 ? 14.371 5.775 -10.632 1.00 63.47 87 HIS A O 1
ATOM 723 N N . SER A 1 88 ? 15.579 6.708 -8.988 1.00 60.97 88 SER A N 1
ATOM 724 C CA . SER A 1 88 ? 16.898 6.307 -9.503 1.00 60.97 88 SE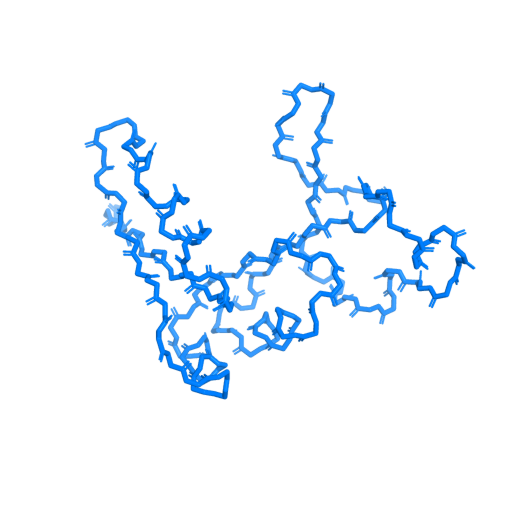R A CA 1
ATOM 725 C C . SER A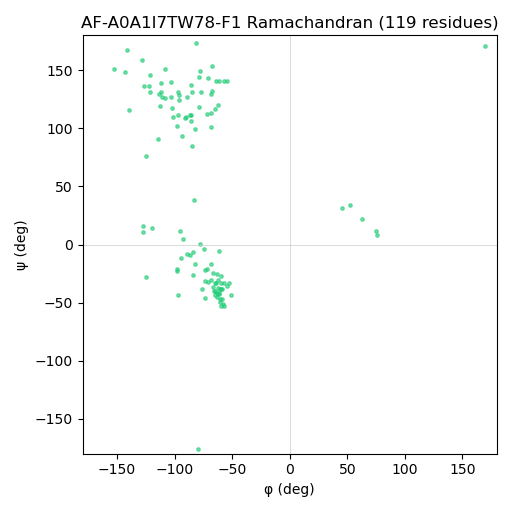 1 88 ? 17.031 4.798 -9.718 1.00 60.97 88 SER A C 1
ATOM 727 O O . SER A 1 88 ? 17.669 4.365 -10.670 1.00 60.97 88 SER A O 1
ATOM 729 N N . VAL A 1 89 ? 16.380 3.991 -8.880 1.00 60.66 89 VAL A N 1
ATOM 730 C CA . VAL A 1 89 ? 16.421 2.523 -8.961 1.00 60.66 89 VAL A CA 1
ATOM 731 C C . VAL A 1 89 ? 15.798 1.996 -10.264 1.00 60.66 89 VAL A C 1
ATOM 733 O O . VAL A 1 89 ? 16.287 1.007 -10.808 1.00 60.66 89 VAL A O 1
ATOM 736 N N . TYR A 1 90 ? 14.775 2.674 -10.799 1.00 58.00 90 TYR A N 1
ATOM 737 C CA . TYR A 1 90 ? 14.230 2.371 -12.127 1.00 58.00 90 TYR A CA 1
ATOM 738 C C . TYR A 1 90 ? 15.168 2.850 -13.238 1.00 58.00 90 TYR A C 1
ATOM 740 O O . TYR A 1 90 ? 15.476 2.098 -14.157 1.00 58.00 90 TYR A O 1
ATOM 748 N N . LEU A 1 91 ? 15.676 4.081 -13.122 1.00 63.19 91 LEU A N 1
ATOM 749 C CA . LEU A 1 91 ? 16.541 4.702 -14.132 1.00 63.19 91 LEU A CA 1
ATOM 750 C C . LEU A 1 91 ? 17.861 3.947 -14.349 1.00 63.19 91 LEU A C 1
ATOM 752 O O . LEU A 1 91 ? 18.398 3.951 -15.452 1.00 63.19 91 LEU A O 1
ATOM 756 N N . ILE A 1 92 ? 18.377 3.289 -13.309 1.00 68.25 92 ILE A N 1
ATOM 757 C CA . ILE A 1 92 ? 19.621 2.505 -13.355 1.00 68.25 92 ILE A CA 1
ATOM 758 C C . ILE A 1 92 ? 19.365 1.075 -13.885 1.00 68.25 92 ILE A C 1
ATOM 760 O O . ILE A 1 92 ? 20.306 0.330 -14.142 1.00 68.25 92 ILE A O 1
ATOM 764 N N . GLY A 1 93 ? 18.100 0.684 -14.099 1.00 64.75 93 GLY A N 1
ATOM 765 C CA . GLY A 1 93 ? 17.727 -0.630 -14.635 1.00 64.75 93 GLY A CA 1
ATOM 766 C C . GLY A 1 93 ? 17.846 -1.783 -13.632 1.00 64.75 93 GLY A C 1
ATOM 767 O O . GLY A 1 93 ? 17.668 -2.939 -14.002 1.00 64.75 93 GLY A O 1
ATOM 768 N N . SER A 1 94 ? 18.109 -1.488 -12.356 1.00 67.44 94 SER A N 1
ATOM 769 C CA . SER A 1 94 ? 18.268 -2.488 -11.288 1.00 67.44 94 SER A CA 1
ATOM 770 C C . SER A 1 94 ? 16.942 -3.062 -10.778 1.00 67.44 94 SER A C 1
ATOM 772 O O . SER A 1 94 ? 16.938 -3.865 -9.846 1.00 67.44 94 SER A O 1
ATOM 774 N N . PHE A 1 95 ? 15.813 -2.628 -11.340 1.00 70.31 95 PHE A N 1
ATOM 775 C CA . PHE A 1 95 ? 14.481 -3.036 -10.921 1.00 70.31 95 PHE A CA 1
ATOM 776 C C . PHE A 1 95 ? 13.581 -3.257 -12.127 1.00 70.31 95 PHE A C 1
ATOM 778 O O . PHE A 1 95 ? 13.253 -2.315 -12.850 1.00 70.31 95 PHE A O 1
ATOM 785 N N . ASN A 1 96 ? 13.150 -4.504 -12.305 1.00 73.38 96 ASN A N 1
ATOM 786 C CA . ASN A 1 96 ? 12.083 -4.834 -13.231 1.00 73.38 96 ASN A CA 1
ATOM 787 C C . ASN A 1 96 ? 10.737 -4.793 -12.482 1.00 73.38 96 ASN A C 1
ATOM 789 O O . ASN A 1 96 ? 10.472 -5.683 -11.670 1.00 73.38 96 ASN A O 1
ATOM 793 N N . PRO A 1 97 ? 9.867 -3.797 -12.736 1.00 70.56 97 PRO A N 1
ATOM 794 C CA . PRO A 1 97 ? 8.570 -3.703 -12.067 1.00 70.56 97 PRO A CA 1
ATOM 795 C C . PRO A 1 97 ? 7.669 -4.914 -12.303 1.00 70.56 97 PRO A C 1
ATOM 797 O O . PRO A 1 97 ? 6.842 -5.219 -11.446 1.00 70.56 97 PRO A O 1
ATOM 800 N N . PHE A 1 98 ? 7.847 -5.612 -13.427 1.00 71.31 98 PHE A N 1
ATOM 801 C CA . PHE A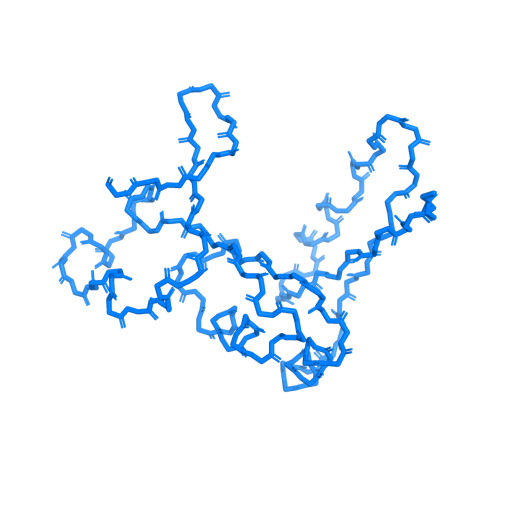 1 98 ? 7.065 -6.799 -13.768 1.00 71.31 98 PHE A CA 1
ATOM 802 C C . PHE A 1 98 ? 7.436 -8.035 -12.946 1.00 71.31 98 PHE A C 1
ATOM 804 O O . PHE A 1 98 ? 6.605 -8.925 -12.804 1.00 71.31 98 PHE A O 1
ATOM 811 N N . ASP A 1 99 ? 8.643 -8.071 -12.377 1.00 76.44 99 ASP A N 1
ATOM 812 C CA . ASP A 1 99 ? 9.102 -9.184 -11.536 1.00 76.44 99 ASP A CA 1
ATOM 813 C C . ASP A 1 99 ? 8.853 -8.918 -10.044 1.00 76.44 99 ASP A C 1
ATOM 815 O O . ASP A 1 99 ? 9.000 -9.812 -9.212 1.00 76.44 99 ASP A O 1
ATOM 819 N N . TYR A 1 100 ? 8.500 -7.677 -9.690 1.00 83.06 100 TYR A N 1
ATOM 820 C CA . TYR A 1 100 ? 8.387 -7.250 -8.300 1.00 83.06 100 TYR A CA 1
ATOM 821 C C . TYR A 1 100 ? 6.955 -7.299 -7.767 1.00 83.06 100 TYR A C 1
ATOM 823 O O . TYR A 1 100 ? 6.743 -7.750 -6.644 1.00 83.06 100 TYR A O 1
ATOM 831 N N . TYR A 1 101 ? 5.965 -6.843 -8.538 1.00 88.06 101 TYR A N 1
ATOM 832 C CA . TYR A 1 101 ? 4.565 -6.829 -8.105 1.00 88.06 101 TYR A CA 1
ATOM 833 C C . TYR A 1 101 ? 3.761 -7.965 -8.757 1.00 88.06 101 TYR A C 1
ATOM 835 O O . TYR A 1 101 ? 3.933 -8.214 -9.951 1.00 88.06 101 TYR A O 1
ATOM 843 N N . PRO A 1 102 ? 2.858 -8.642 -8.017 1.00 89.94 102 PRO A N 1
ATOM 844 C CA . PRO A 1 102 ? 1.947 -9.623 -8.601 1.00 89.94 102 PRO A CA 1
ATOM 845 C C . PRO A 1 102 ? 1.128 -9.045 -9.770 1.00 89.94 102 PRO A C 1
ATOM 847 O O . PRO A 1 102 ? 0.649 -7.913 -9.678 1.00 89.94 102 PRO A O 1
ATOM 850 N N . PRO A 1 103 ? 0.904 -9.809 -10.856 1.00 89.19 103 PRO A N 1
ATOM 851 C CA . PRO A 1 103 ? 0.298 -9.290 -12.086 1.00 89.19 103 PRO A CA 1
ATOM 852 C C . PRO A 1 103 ? -1.177 -8.893 -11.939 1.00 89.19 103 PRO A C 1
ATOM 854 O O . PRO A 1 103 ? -1.707 -8.186 -12.793 1.00 89.19 103 PRO A O 1
ATOM 857 N N . HIS A 1 104 ? -1.859 -9.355 -10.887 1.00 91.44 104 HIS A N 1
ATOM 858 C CA . HIS A 1 104 ? -3.242 -8.982 -10.586 1.00 91.44 104 HIS A CA 1
ATOM 859 C C . HIS A 1 104 ? -3.358 -7.695 -9.757 1.00 91.44 104 HIS A C 1
ATOM 861 O O . HIS A 1 104 ? -4.466 -7.187 -9.583 1.00 91.44 104 HIS A O 1
ATOM 867 N N . TRP A 1 105 ? -2.247 -7.154 -9.248 1.00 93.88 105 TRP A N 1
ATOM 868 C CA . TRP A 1 105 ? -2.244 -5.865 -8.560 1.00 93.88 105 TRP A CA 1
ATOM 869 C C . TRP A 1 105 ? -2.302 -4.715 -9.560 1.00 93.88 105 TRP A C 1
ATOM 871 O O . TRP A 1 105 ? -1.807 -4.807 -10.680 1.00 93.88 105 TRP A O 1
ATOM 881 N N . THR A 1 106 ? -2.923 -3.609 -9.153 1.00 95.25 106 THR A N 1
ATOM 882 C CA . THR A 1 106 ? -3.220 -2.493 -10.056 1.00 95.25 106 THR A CA 1
ATOM 883 C C . THR A 1 106 ? -2.221 -1.345 -9.867 1.00 95.25 106 THR A C 1
ATOM 885 O O . THR A 1 106 ? -2.275 -0.653 -8.844 1.00 95.25 106 THR A O 1
ATOM 888 N N . PRO A 1 107 ? -1.321 -1.088 -10.832 1.00 94.19 107 PRO A N 1
ATOM 889 C CA . PRO A 1 107 ? -0.452 0.082 -10.793 1.00 94.19 107 PRO A CA 1
ATOM 890 C C . PRO A 1 107 ? -1.245 1.367 -11.061 1.00 94.19 107 PRO A C 1
ATOM 892 O O . PRO A 1 107 ? -2.135 1.399 -11.911 1.00 94.19 107 PRO A O 1
ATOM 895 N N . LEU A 1 108 ? -0.881 2.452 -10.384 1.00 94.75 108 LEU A N 1
ATOM 896 C CA . LEU A 1 108 ? -1.483 3.778 -10.509 1.00 94.75 108 LEU A CA 1
ATOM 897 C C . LEU A 1 108 ? -0.444 4.820 -10.930 1.00 94.75 108 LEU A C 1
ATOM 899 O O . LEU A 1 108 ? 0.709 4.768 -10.505 1.00 94.75 108 LEU A O 1
ATOM 903 N N . LYS A 1 109 ? -0.864 5.805 -11.724 1.00 92.69 109 LYS A N 1
ATOM 904 C CA . LYS A 1 109 ? -0.060 6.977 -12.099 1.00 92.69 109 LYS A CA 1
ATOM 905 C C . LYS A 1 109 ? -0.913 8.240 -12.135 1.00 92.69 109 LYS A C 1
ATOM 907 O O . LYS A 1 109 ? -2.140 8.160 -12.140 1.00 92.69 109 LYS A O 1
ATOM 912 N N . TYR A 1 110 ? -0.252 9.388 -12.210 1.00 90.69 110 TYR A N 1
ATOM 913 C CA . TYR A 1 110 ? -0.908 10.646 -12.543 1.00 90.69 110 TYR A CA 1
ATOM 914 C C . TYR A 1 110 ? -0.990 10.812 -14.064 1.00 90.69 110 TYR A C 1
ATOM 916 O O 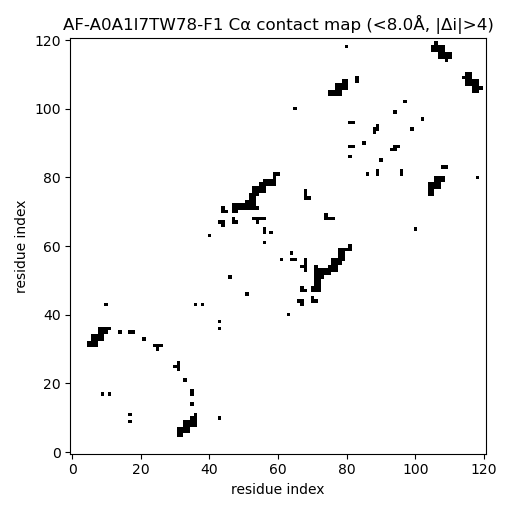. TYR A 1 110 ? -0.031 10.494 -14.774 1.00 90.69 110 TYR A O 1
ATOM 924 N N . ASP A 1 111 ? -2.132 11.277 -14.565 1.00 89.62 111 ASP A N 1
ATOM 925 C CA . ASP A 1 111 ? -2.238 11.800 -15.929 1.00 89.62 111 ASP A CA 1
ATOM 926 C C . ASP A 1 111 ? -1.706 13.247 -16.016 1.00 89.62 111 ASP A C 1
ATOM 928 O O . ASP A 1 111 ? -1.162 13.791 -15.050 1.00 89.62 111 ASP A O 1
ATOM 932 N N . TYR A 1 112 ? -1.831 13.873 -17.190 1.00 87.25 112 TYR A N 1
ATOM 933 C CA . TYR A 1 112 ? -1.386 15.256 -17.407 1.00 87.25 112 TYR A CA 1
ATOM 934 C C . TYR A 1 112 ? -2.137 16.282 -16.548 1.00 87.25 112 TYR A C 1
ATOM 936 O O . TYR A 1 112 ? -1.576 17.331 -16.233 1.00 87.25 112 TYR A O 1
ATOM 944 N N . ASP A 1 113 ? -3.363 15.960 -16.143 1.00 92.00 113 ASP A N 1
ATOM 945 C CA . ASP A 1 113 ? -4.240 16.809 -15.339 1.00 92.00 113 ASP A CA 1
ATOM 946 C C . ASP A 1 113 ? -4.130 16.485 -13.834 1.00 92.00 113 ASP A C 1
ATOM 948 O O . ASP A 1 113 ? -4.923 16.973 -13.030 1.00 92.00 113 ASP A O 1
ATOM 952 N N . LEU A 1 114 ? -3.130 15.683 -13.437 1.00 86.44 114 LEU A N 1
ATOM 953 C CA . LEU A 1 114 ? -2.891 15.216 -12.066 1.00 86.44 114 LEU A CA 1
ATOM 954 C C . LEU A 1 114 ? -4.021 14.349 -11.488 1.00 86.44 114 LEU A C 1
ATOM 956 O O . LEU A 1 114 ? -4.119 14.178 -10.269 1.00 86.44 114 LEU A O 1
ATOM 960 N N . ASN A 1 115 ? -4.841 13.736 -12.340 1.00 90.75 115 ASN A N 1
ATOM 961 C CA . ASN A 1 115 ? -5.792 12.721 -11.909 1.00 90.75 115 ASN A CA 1
ATOM 962 C C . ASN A 1 115 ? -5.081 11.385 -11.701 1.00 90.75 115 ASN A C 1
ATOM 964 O O . ASN A 1 115 ? -4.184 11.009 -12.456 1.00 90.75 115 ASN A O 1
ATOM 968 N N . VAL A 1 116 ? -5.525 10.629 -10.696 1.00 90.69 116 VAL A N 1
ATOM 969 C CA . VAL A 1 116 ? -5.045 9.263 -10.462 1.00 90.69 116 VAL A CA 1
ATOM 970 C C . VAL A 1 116 ? -5.743 8.311 -11.433 1.00 90.69 116 VAL A C 1
ATOM 972 O O . VAL A 1 116 ? -6.963 8.160 -11.388 1.00 90.69 116 VAL A O 1
ATOM 975 N N . ILE A 1 117 ? -4.964 7.646 -12.286 1.00 94.00 117 ILE A N 1
ATOM 976 C CA . ILE A 1 117 ? -5.433 6.672 -13.281 1.00 94.00 117 ILE A CA 1
ATOM 977 C C . ILE A 1 117 ? -4.663 5.350 -13.174 1.00 94.00 117 ILE A C 1
ATOM 979 O O . ILE A 1 117 ? -3.539 5.306 -12.672 1.00 94.00 117 ILE A O 1
ATOM 983 N N . GLU A 1 118 ? -5.239 4.261 -13.688 1.00 94.25 118 GLU A N 1
ATOM 984 C CA . GLU A 1 118 ? -4.533 2.981 -13.810 1.00 94.25 118 GLU A CA 1
ATOM 985 C C . GLU A 1 118 ? -3.397 3.077 -14.837 1.00 94.25 118 GLU A C 1
ATOM 987 O O . GLU A 1 118 ? -3.575 3.549 -15.967 1.00 94.25 118 GLU A O 1
ATOM 992 N N . SER A 1 119 ? -2.214 2.597 -14.460 1.00 88.81 119 SER A N 1
ATOM 993 C CA . SER A 1 119 ? -1.050 2.575 -15.337 1.00 88.81 119 SER A CA 1
ATOM 994 C C . SER A 1 119 ? -1.066 1.323 -16.210 1.00 88.81 119 SER A C 1
ATOM 996 O O . SER A 1 119 ? -0.479 0.290 -15.889 1.00 88.81 119 SER A O 1
ATOM 998 N N . LYS A 1 120 ? -1.783 1.409 -17.330 1.00 81.38 120 LYS A N 1
ATOM 999 C CA . LYS A 1 120 ? -1.783 0.352 -18.348 1.00 81.38 120 LYS A CA 1
ATOM 1000 C C . LYS A 1 120 ? -0.386 0.203 -18.962 1.00 81.38 120 LYS A C 1
ATOM 1002 O O . LYS A 1 120 ? 0.299 1.209 -19.166 1.00 81.38 120 LYS A O 1
ATOM 1007 N N . ASN A 1 121 ? 0.003 -1.047 -19.219 1.00 59.34 121 ASN A N 1
ATOM 1008 C CA . ASN A 1 121 ? 1.213 -1.401 -19.969 1.00 59.34 121 ASN A CA 1
ATOM 1009 C C . ASN A 1 121 ? 1.125 -0.961 -21.426 1.00 59.34 121 ASN A C 1
ATOM 1011 O O . ASN A 1 121 ? 0.010 -1.048 -21.990 1.00 59.34 121 ASN A O 1
#

Organism: NCBI:txid1561998

Solvent-accessible surface area (backbone atoms only — not comparable to full-atom values): 7480 Å² total; per-residue (Å²): 135,83,87,77,84,67,75,46,76,47,80,74,88,56,63,68,63,54,48,62,68,60,78,74,59,73,60,93,84,43,88,63,47,74,44,73,61,84,68,55,76,70,55,49,35,54,47,24,32,79,67,27,62,56,40,77,28,80,56,60,80,40,64,67,46,48,54,32,33,72,45,18,55,46,69,41,32,36,31,36,35,52,89,76,45,97,47,64,58,54,77,72,63,81,51,60,70,80,80,71,50,66,90,86,47,43,37,30,34,68,51,98,85,68,45,85,40,75,55,76,132

Nearest PDB structures (foldseek):
  3wx0-assembly1_D  TM=3.835E-01  e=6.581E+00  Escherichia coli BL21(DE3)

Sequence (121 aa):
MQNRQIHNVLFGDDYDFMRNMTFNKTDNGKEQFHFISQNSPSDDLLYAKDHCNSVLISASHSTFGWWMGYFSKGDKVYYTDIRATNHSVYLIGSFNPFDYYPPHWTPLKYDYDLNVIESKN